Protein AF-A0A7S1HKE6-F1 (afdb_monomer_lite)

Radius of gyration: 26.37 Å; chains: 1; bounding box: 41×66×57 Å

Organism: Hemiselmis andersenii (NCBI:txid464988)

Structure (mmCIF, N/CA/C/O backbone):
data_AF-A0A7S1HKE6-F1
#
_entry.id   AF-A0A7S1HKE6-F1
#
loop_
_atom_site.group_PDB
_atom_site.id
_atom_site.type_symbol
_atom_site.label_atom_id
_atom_site.label_alt_id
_atom_site.label_comp_id
_atom_site.label_asym_id
_atom_site.label_entity_id
_atom_site.label_seq_id
_atom_site.pdbx_PDB_ins_code
_atom_site.Cartn_x
_atom_site.Cartn_y
_atom_site.Cartn_z
_atom_site.occupancy
_atom_site.B_iso_or_equiv
_atom_site.auth_seq_id
_atom_site.auth_comp_id
_atom_site.auth_asym_id
_atom_site.auth_atom_id
_atom_site.pdbx_PDB_model_num
ATOM 1 N N . ALA A 1 1 ? -15.388 48.237 30.369 1.00 58.84 1 ALA A N 1
ATOM 2 C CA . ALA A 1 1 ? -15.873 47.124 29.522 1.00 58.84 1 ALA A CA 1
ATOM 3 C C . ALA A 1 1 ? -15.424 47.224 28.055 1.00 58.84 1 ALA A C 1
ATOM 5 O O . ALA A 1 1 ? -15.191 46.192 27.445 1.00 58.84 1 ALA A O 1
ATOM 6 N N . GLN A 1 2 ? -15.275 48.425 27.473 1.00 61.25 2 GLN A N 1
ATOM 7 C CA . GLN A 1 2 ? -14.897 48.585 26.054 1.00 61.25 2 GLN A CA 1
ATOM 8 C C . GLN A 1 2 ? -13.410 48.284 25.769 1.00 61.25 2 GLN A C 1
ATOM 10 O O . GLN A 1 2 ? -13.091 47.635 24.777 1.00 61.25 2 GLN A O 1
ATOM 15 N N . HIS A 1 3 ? -12.498 48.664 26.670 1.00 65.62 3 HIS A N 1
ATOM 16 C CA . HIS A 1 3 ? -11.057 48.425 26.487 1.00 65.62 3 HIS A CA 1
ATOM 17 C C . HIS A 1 3 ? -10.653 46.950 26.612 1.00 65.62 3 HIS A C 1
ATOM 19 O O . HIS A 1 3 ? -9.752 46.506 25.912 1.00 65.62 3 HIS A O 1
ATOM 25 N N . THR A 1 4 ? -11.351 46.180 27.451 1.00 71.38 4 THR A N 1
ATOM 26 C CA . THR A 1 4 ? -11.097 44.745 27.663 1.00 71.38 4 THR A CA 1
ATOM 27 C C . THR A 1 4 ? -11.504 43.887 26.465 1.00 71.38 4 THR A C 1
ATOM 29 O O . THR A 1 4 ? -10.885 42.861 26.209 1.00 71.38 4 THR A O 1
ATOM 32 N N . GLY A 1 5 ? -12.527 44.306 25.711 1.00 76.00 5 GLY A N 1
ATOM 33 C CA . GLY A 1 5 ? -12.915 43.634 24.467 1.00 76.00 5 GLY A CA 1
ATOM 34 C C . GLY A 1 5 ? -11.921 43.893 23.333 1.00 76.00 5 GLY A C 1
ATOM 35 O O . GLY A 1 5 ? -11.573 42.976 22.594 1.00 76.00 5 GLY A O 1
ATOM 36 N N . LEU A 1 6 ? -11.408 45.125 23.240 1.00 81.94 6 LEU A N 1
ATOM 37 C CA . LEU A 1 6 ? -10.422 45.511 22.229 1.00 81.94 6 LEU A CA 1
ATOM 38 C C . LEU A 1 6 ? -9.076 44.799 22.440 1.00 81.94 6 LEU A C 1
ATOM 40 O O . LEU A 1 6 ? -8.482 44.313 21.481 1.00 81.94 6 LEU A O 1
ATOM 44 N N . THR A 1 7 ? -8.607 44.695 23.687 1.00 80.50 7 THR A N 1
ATOM 45 C CA . THR A 1 7 ? -7.350 43.997 24.000 1.00 80.50 7 THR A CA 1
ATOM 46 C C . THR A 1 7 ? -7.437 42.500 23.726 1.00 80.50 7 THR A C 1
ATOM 48 O O . THR A 1 7 ? -6.488 41.934 23.189 1.00 80.50 7 THR A O 1
ATOM 51 N N . LEU A 1 8 ? -8.576 41.865 24.020 1.00 83.69 8 LEU A N 1
ATOM 52 C CA . LEU A 1 8 ? -8.788 40.448 23.722 1.00 83.69 8 LEU A CA 1
ATOM 53 C C . LEU A 1 8 ? -8.841 40.189 22.206 1.00 83.69 8 LEU A C 1
ATOM 55 O O . LEU A 1 8 ? -8.229 39.238 21.726 1.00 83.69 8 LEU A O 1
ATOM 59 N N . ALA A 1 9 ? -9.503 41.065 21.443 1.00 83.38 9 ALA A N 1
ATOM 60 C CA . ALA A 1 9 ? -9.576 40.959 19.986 1.00 83.38 9 ALA A CA 1
ATOM 61 C C . ALA A 1 9 ? -8.194 41.087 19.318 1.00 83.38 9 ALA A C 1
ATOM 63 O O . ALA A 1 9 ? -7.863 40.304 18.429 1.00 83.38 9 ALA A O 1
ATOM 64 N N . LEU A 1 10 ? -7.356 42.021 19.780 1.00 84.50 10 LEU A N 1
ATOM 65 C CA . LEU A 1 10 ? -5.993 42.194 19.265 1.00 84.50 10 LEU A CA 1
ATOM 66 C C . LEU A 1 10 ? -5.086 40.994 19.584 1.00 84.50 10 LEU A C 1
ATOM 68 O O . LEU A 1 10 ? -4.274 40.604 18.747 1.00 84.50 10 LEU A O 1
ATOM 72 N N . LEU A 1 11 ? -5.257 40.372 20.754 1.00 84.31 11 LEU A N 1
ATOM 73 C CA . LEU A 1 11 ? -4.515 39.168 21.146 1.00 84.31 11 LEU A CA 1
ATOM 74 C C . LEU A 1 11 ? -4.868 37.963 20.263 1.00 84.31 11 LEU A C 1
ATOM 76 O O . LEU A 1 11 ? -3.975 37.246 19.816 1.00 84.31 11 LEU A O 1
ATOM 80 N N . VAL A 1 12 ? -6.154 37.775 19.955 1.00 83.69 12 VAL A N 1
ATOM 81 C CA . VAL A 1 12 ? -6.624 36.704 19.060 1.00 83.69 12 VAL A CA 1
ATOM 82 C C . VAL A 1 12 ? -6.112 36.903 17.628 1.00 83.69 12 VAL A C 1
ATOM 84 O O . VAL A 1 12 ? -5.670 35.941 17.005 1.00 83.69 12 V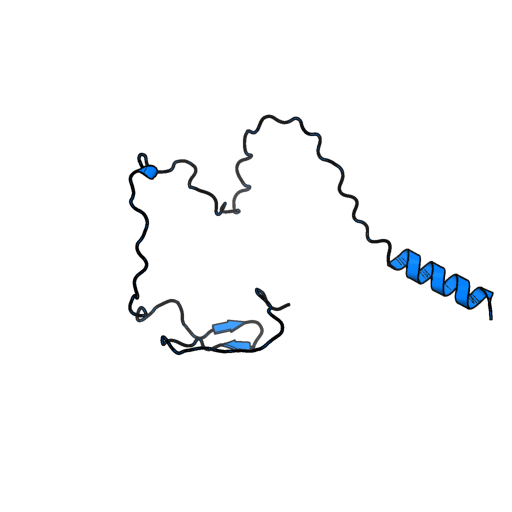AL A O 1
ATOM 87 N N . LEU A 1 13 ? -6.092 38.140 17.118 1.00 80.44 13 LEU A N 1
ATOM 88 C CA . LEU A 1 13 ? -5.511 38.443 15.803 1.00 80.44 13 LEU A CA 1
ATOM 89 C C . LEU A 1 13 ? -3.998 38.176 15.748 1.00 80.44 13 LEU A C 1
ATOM 91 O O . LEU A 1 13 ? -3.515 37.641 14.753 1.00 80.44 13 LEU A O 1
ATOM 95 N N . ALA A 1 14 ? -3.258 38.492 16.815 1.00 75.62 14 ALA A N 1
ATOM 96 C CA . ALA A 1 14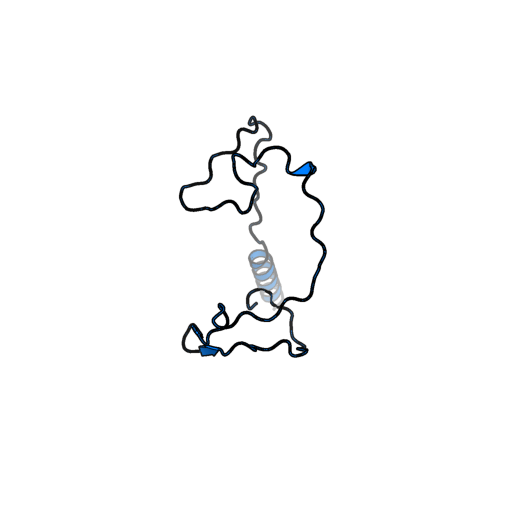 ? -1.822 38.223 16.888 1.00 75.62 14 ALA A CA 1
ATOM 97 C C . ALA A 1 14 ? -1.505 36.715 16.907 1.00 75.62 14 ALA A C 1
ATOM 99 O O . ALA A 1 14 ? -0.540 36.281 16.282 1.00 75.62 14 ALA A O 1
ATOM 100 N N . LEU A 1 15 ? -2.345 35.907 17.564 1.00 75.94 15 LEU A N 1
ATOM 101 C CA . LEU A 1 15 ? -2.213 34.444 17.605 1.00 75.94 15 LEU A CA 1
ATOM 102 C C . LEU A 1 15 ? -2.497 33.772 16.250 1.00 75.94 15 LEU A C 1
ATOM 104 O O . LEU A 1 15 ? -1.976 32.690 15.990 1.00 75.94 15 LEU A O 1
ATOM 108 N N . MET A 1 16 ? -3.286 34.406 15.377 1.00 71.75 16 MET A N 1
ATOM 109 C CA . MET A 1 16 ? -3.609 33.902 14.032 1.00 71.75 16 MET A CA 1
ATOM 110 C C . MET A 1 16 ? -2.622 34.356 12.941 1.00 71.75 16 MET A C 1
ATOM 112 O O . MET A 1 16 ? -2.793 34.006 11.773 1.00 71.75 16 MET A O 1
ATOM 116 N N . SER A 1 17 ? -1.565 35.097 13.290 1.00 71.38 17 SER A N 1
ATOM 117 C CA . SER A 1 17 ? -0.480 35.441 12.364 1.00 71.38 17 SER A CA 1
ATOM 118 C C . SER A 1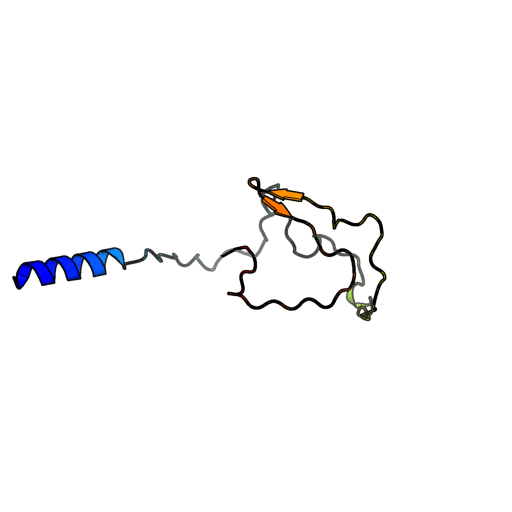 17 ? 0.474 34.252 12.200 1.00 71.38 17 SER A C 1
ATOM 120 O O . SER A 1 17 ? 1.560 34.212 12.777 1.00 71.38 17 SER A O 1
ATOM 122 N N . GLY A 1 18 ? 0.057 33.257 11.415 1.00 64.56 18 GLY A N 1
ATOM 123 C CA . GLY A 1 18 ? 0.896 32.124 11.033 1.00 64.56 18 GLY A CA 1
ATOM 124 C C . GLY A 1 18 ? 2.175 32.572 10.316 1.00 64.56 18 GLY A C 1
ATOM 125 O O . GLY A 1 18 ? 2.130 33.289 9.318 1.00 64.56 18 GLY A O 1
ATOM 126 N N . CYS A 1 19 ? 3.330 32.121 10.806 1.00 63.75 19 CYS A N 1
ATOM 127 C CA . CYS A 1 19 ? 4.627 32.316 10.161 1.00 63.75 19 CYS A CA 1
ATOM 128 C C . CYS A 1 19 ? 4.724 31.476 8.876 1.00 63.75 19 CYS A C 1
ATOM 130 O O . CYS A 1 19 ? 5.284 30.383 8.881 1.00 63.75 19 CYS A O 1
ATOM 132 N N . ALA A 1 20 ? 4.207 31.984 7.760 1.00 63.72 20 ALA A N 1
ATOM 133 C CA . ALA A 1 20 ? 4.474 31.444 6.428 1.00 63.72 20 ALA A CA 1
ATOM 134 C C . ALA A 1 20 ? 5.571 32.258 5.721 1.00 63.72 20 ALA A C 1
ATOM 136 O O . ALA A 1 20 ? 5.391 32.731 4.601 1.00 63.72 20 ALA A O 1
ATOM 137 N N . THR A 1 21 ? 6.731 32.435 6.361 1.00 63.41 21 THR A N 1
ATOM 138 C CA . THR A 1 21 ? 7.903 33.019 5.693 1.00 63.41 21 THR A CA 1
ATOM 139 C C . THR A 1 21 ? 8.581 31.939 4.853 1.00 63.41 21 THR A C 1
ATOM 141 O O . THR A 1 21 ? 9.460 31.225 5.329 1.00 63.41 21 THR A O 1
ATOM 144 N N . ARG A 1 22 ? 8.176 31.794 3.587 1.00 64.69 22 ARG A N 1
ATOM 145 C CA . ARG A 1 22 ? 9.001 31.114 2.578 1.00 64.69 22 ARG A CA 1
ATOM 146 C C . ARG A 1 22 ? 9.875 32.161 1.900 1.00 64.69 22 ARG A C 1
ATOM 148 O O . ARG A 1 22 ? 9.377 32.971 1.125 1.00 64.69 22 ARG A O 1
ATOM 155 N N . ALA A 1 23 ? 11.171 32.154 2.200 1.00 66.62 23 ALA A N 1
ATOM 156 C CA . ALA A 1 23 ? 12.136 32.909 1.409 1.00 66.62 23 ALA A CA 1
ATOM 157 C C . ALA A 1 23 ? 12.141 32.360 -0.036 1.00 66.62 23 ALA A C 1
ATOM 159 O O . ALA A 1 23 ? 12.166 31.135 -0.203 1.00 66.62 23 ALA A O 1
ATOM 160 N N . PRO A 1 24 ? 12.116 33.205 -1.083 1.00 59.66 24 PRO A N 1
ATOM 161 C CA . PRO A 1 24 ? 12.338 32.742 -2.447 1.00 59.66 24 PRO A CA 1
ATOM 162 C C . PRO A 1 24 ? 13.765 32.196 -2.550 1.00 59.66 24 PRO A C 1
ATOM 164 O O . PRO A 1 24 ? 14.719 32.906 -2.229 1.00 59.66 24 PRO A O 1
ATOM 167 N N . LEU A 1 25 ? 13.931 30.942 -2.983 1.00 62.25 25 LEU A N 1
ATOM 168 C CA . LEU A 1 25 ? 15.264 30.450 -3.327 1.00 62.25 25 LEU A CA 1
ATOM 169 C C . LEU A 1 25 ? 15.776 31.232 -4.549 1.00 62.25 25 LEU A C 1
ATOM 171 O O . LEU A 1 25 ? 15.014 31.419 -5.502 1.00 62.25 25 LEU A O 1
ATOM 175 N N . PRO A 1 26 ? 17.049 31.668 -4.563 1.00 58.78 26 PRO A N 1
ATOM 176 C CA . PRO A 1 26 ? 17.640 32.281 -5.741 1.00 58.78 26 PRO A CA 1
ATOM 177 C C . PRO A 1 26 ?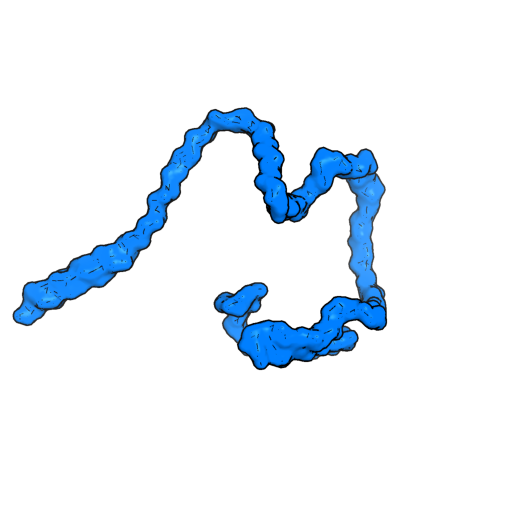 17.598 31.291 -6.908 1.00 58.78 26 PRO A C 1
ATOM 179 O O . PRO A 1 26 ? 18.137 30.185 -6.844 1.00 58.78 26 PRO A O 1
ATOM 182 N N . ALA A 1 27 ? 16.931 31.698 -7.985 1.00 63.03 27 ALA A N 1
ATOM 183 C CA . ALA A 1 27 ? 16.767 30.925 -9.206 1.00 63.03 27 ALA A CA 1
ATOM 184 C C . ALA A 1 27 ? 18.047 30.952 -10.050 1.00 63.03 27 ALA A C 1
ATOM 186 O O . ALA A 1 27 ? 18.042 31.455 -11.167 1.00 63.03 27 ALA A O 1
ATOM 187 N N . THR A 1 28 ? 19.174 30.463 -9.534 1.00 58.03 28 THR A N 1
ATOM 188 C CA . THR A 1 28 ? 20.372 30.229 -10.354 1.00 58.03 28 THR A CA 1
ATOM 189 C C . THR A 1 28 ? 21.268 29.184 -9.696 1.00 58.03 28 THR A C 1
ATOM 191 O O . THR A 1 28 ? 22.246 29.500 -9.029 1.00 58.03 28 THR A O 1
ATOM 194 N N . ALA A 1 29 ? 20.945 27.913 -9.908 1.00 57.31 29 ALA A N 1
ATOM 195 C CA . ALA A 1 29 ? 21.932 26.845 -9.851 1.00 57.31 29 ALA A CA 1
ATOM 196 C C . ALA A 1 29 ? 21.716 25.943 -11.076 1.00 57.31 29 ALA A C 1
ATOM 198 O O . ALA A 1 29 ? 20.560 25.657 -11.413 1.00 57.31 29 ALA A O 1
ATOM 199 N N . PRO A 1 30 ? 22.781 25.517 -11.778 1.00 56.62 30 PRO A N 1
ATOM 200 C CA . PRO A 1 30 ? 22.655 24.504 -12.816 1.00 56.62 30 PRO A CA 1
ATOM 201 C C . PRO A 1 30 ? 22.010 23.253 -12.208 1.00 56.62 30 PRO A C 1
ATOM 203 O O . PRO A 1 30 ? 22.361 22.843 -11.102 1.00 56.62 30 PRO A O 1
ATOM 206 N N . ARG A 1 31 ? 21.036 22.667 -12.917 1.00 53.50 31 ARG A N 1
ATOM 207 C CA . ARG A 1 31 ? 20.383 21.405 -12.537 1.00 53.50 31 ARG A CA 1
ATOM 208 C C . ARG A 1 31 ? 21.381 20.251 -12.649 1.00 53.50 31 ARG A C 1
ATOM 210 O O . ARG A 1 31 ? 21.305 19.447 -13.569 1.00 53.50 31 ARG A O 1
ATOM 217 N N . THR A 1 32 ? 22.284 20.143 -11.691 1.00 57.53 32 THR A N 1
ATOM 218 C CA . THR A 1 32 ? 22.851 18.854 -11.313 1.00 57.53 32 THR A CA 1
ATOM 219 C C . THR A 1 32 ? 22.035 18.418 -10.112 1.00 57.53 32 THR A C 1
ATOM 221 O O . THR A 1 32 ? 22.123 19.035 -9.051 1.00 57.53 32 THR A O 1
ATOM 224 N N . ALA A 1 33 ? 21.147 17.441 -10.303 1.00 63.19 33 ALA A N 1
ATOM 225 C CA . ALA A 1 33 ? 20.363 16.901 -9.201 1.00 63.19 33 ALA A CA 1
ATOM 226 C C . ALA A 1 33 ? 21.339 16.447 -8.097 1.00 63.19 33 ALA A C 1
ATOM 228 O O . ALA A 1 33 ? 22.243 15.663 -8.397 1.00 63.19 33 ALA A O 1
ATOM 229 N N . PRO A 1 34 ? 21.217 16.949 -6.855 1.00 60.41 34 PRO A N 1
ATOM 230 C CA . PRO A 1 34 ? 21.990 16.412 -5.749 1.00 60.41 34 PRO A CA 1
ATOM 231 C C . PRO A 1 34 ? 21.649 14.929 -5.616 1.00 60.41 34 PRO A C 1
ATOM 233 O O . PRO A 1 34 ? 20.468 14.573 -5.627 1.00 60.41 34 PRO A O 1
ATOM 236 N N . SER A 1 35 ? 22.657 14.065 -5.487 1.00 62.12 35 SER A N 1
ATOM 237 C CA . SER A 1 35 ? 22.411 12.687 -5.061 1.00 62.12 35 SER A CA 1
ATOM 238 C C . SER A 1 35 ? 21.621 12.732 -3.746 1.00 62.12 35 SER A C 1
ATOM 240 O O . SER A 1 35 ? 22.032 13.472 -2.842 1.00 62.12 35 SER A O 1
ATOM 242 N N . PRO A 1 36 ? 20.492 1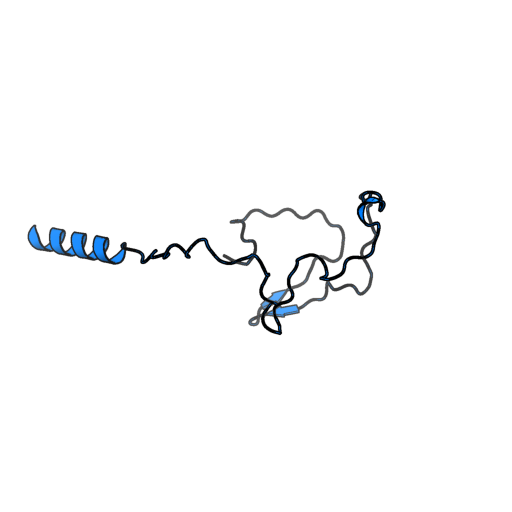2.008 -3.624 1.00 60.75 36 PRO A N 1
ATOM 243 C CA . PRO A 1 36 ? 19.728 12.000 -2.389 1.00 60.75 36 PRO A CA 1
ATOM 244 C C . PRO A 1 36 ? 20.630 11.595 -1.213 1.00 60.75 36 PRO A C 1
ATOM 246 O O . PRO A 1 36 ? 21.522 10.757 -1.393 1.00 60.75 36 PRO A O 1
ATOM 249 N N . PRO A 1 37 ? 20.426 12.166 -0.012 1.00 60.06 37 PRO A N 1
ATOM 250 C CA . PRO A 1 37 ? 21.127 11.710 1.181 1.00 60.06 37 PRO A CA 1
ATOM 251 C C . PRO A 1 37 ? 20.911 10.202 1.360 1.00 60.06 37 PRO A C 1
ATOM 253 O O . PRO A 1 37 ? 19.814 9.691 1.116 1.00 60.06 37 PRO A O 1
ATOM 256 N N . ALA A 1 38 ? 21.969 9.488 1.757 1.00 60.59 38 ALA A N 1
ATOM 257 C CA . ALA A 1 38 ? 21.935 8.040 1.937 1.00 60.59 38 ALA A CA 1
ATOM 258 C C . ALA A 1 38 ? 20.749 7.644 2.834 1.00 60.59 38 ALA A C 1
ATOM 260 O O . ALA A 1 38 ? 20.668 8.069 3.984 1.00 60.59 38 ALA A O 1
ATOM 261 N N . GLY A 1 39 ? 19.820 6.859 2.283 1.00 59.16 39 GLY A N 1
ATOM 262 C CA . GLY A 1 39 ? 18.609 6.408 2.976 1.00 59.16 39 GLY A CA 1
ATOM 263 C C . GLY A 1 39 ? 17.296 6.986 2.444 1.00 59.16 39 GLY A C 1
ATOM 264 O O . GLY A 1 39 ? 16.247 6.439 2.770 1.00 59.16 39 GLY A O 1
ATOM 265 N N . ILE A 1 40 ? 17.318 8.017 1.591 1.00 61.00 40 ILE A N 1
ATOM 266 C CA . ILE A 1 40 ? 16.120 8.435 0.848 1.00 61.00 40 ILE A CA 1
ATOM 267 C C . ILE A 1 40 ? 16.132 7.750 -0.514 1.00 61.00 40 ILE A C 1
ATOM 269 O O . ILE A 1 40 ? 16.839 8.162 -1.434 1.00 61.00 40 ILE A O 1
ATOM 273 N N . VAL A 1 41 ? 15.360 6.668 -0.623 1.00 68.00 41 VAL A N 1
ATOM 274 C CA . VAL A 1 41 ? 15.062 6.047 -1.913 1.00 68.00 41 VAL A CA 1
ATOM 275 C C . VAL A 1 41 ? 14.163 7.024 -2.661 1.00 68.00 41 VAL A C 1
ATOM 277 O O . VAL A 1 41 ? 13.068 7.344 -2.213 1.00 68.00 41 VAL A O 1
ATOM 280 N N . SER A 1 42 ? 14.669 7.574 -3.760 1.00 67.00 42 SER A N 1
ATOM 281 C CA . SER A 1 42 ? 13.834 8.338 -4.678 1.00 67.00 42 SER A CA 1
ATOM 282 C C . SER A 1 42 ? 12.856 7.366 -5.333 1.00 67.00 42 SER A C 1
ATOM 284 O O . SER A 1 42 ? 13.308 6.428 -5.985 1.00 67.00 42 SER A O 1
ATOM 286 N N . ASP A 1 43 ? 11.550 7.617 -5.220 1.00 74.31 43 ASP A N 1
ATOM 287 C CA . ASP A 1 43 ? 10.506 6.890 -5.973 1.00 74.31 43 ASP A CA 1
ATOM 288 C C . ASP A 1 43 ? 10.544 7.205 -7.486 1.00 74.31 43 ASP A C 1
ATOM 290 O O . ASP A 1 43 ? 9.688 6.779 -8.261 1.00 74.31 43 ASP A O 1
ATOM 294 N N . GLY A 1 44 ? 11.529 8.000 -7.920 1.00 73.50 44 GLY A N 1
ATOM 295 C CA . GLY A 1 44 ? 11.791 8.297 -9.317 1.00 73.50 44 GLY A CA 1
ATOM 296 C C . GLY A 1 44 ? 12.421 7.127 -10.083 1.00 73.50 44 GLY A C 1
ATOM 297 O O . GLY A 1 44 ? 12.851 6.132 -9.498 1.00 73.50 44 GLY A O 1
ATOM 298 N N . PRO A 1 45 ? 12.512 7.252 -11.418 1.00 74.19 45 PRO A N 1
ATOM 299 C CA . PRO A 1 45 ? 13.139 6.240 -12.253 1.00 74.19 45 PRO A CA 1
ATOM 300 C C . PRO A 1 45 ? 14.572 5.950 -11.798 1.00 74.19 45 PRO A C 1
ATOM 302 O O . PRO A 1 45 ? 15.286 6.829 -11.304 1.00 74.19 45 PRO A O 1
ATOM 305 N N . LEU A 1 46 ? 14.990 4.699 -12.005 1.00 75.31 46 LEU A N 1
ATOM 306 C CA . LEU A 1 46 ? 16.355 4.255 -11.740 1.00 75.31 46 LEU A CA 1
ATOM 307 C C . LEU A 1 46 ? 17.362 5.200 -12.424 1.00 75.31 46 LEU A C 1
ATOM 309 O O . LEU A 1 46 ? 17.120 5.606 -13.561 1.00 75.31 46 LEU A O 1
ATOM 313 N N . PRO A 1 47 ? 18.516 5.501 -11.793 1.00 79.69 47 PRO A N 1
ATOM 314 C CA . PRO A 1 47 ? 19.535 6.381 -12.376 1.00 79.69 47 PRO A CA 1
ATOM 315 C C . PRO A 1 47 ? 20.036 5.939 -13.758 1.00 79.69 47 PRO A C 1
ATOM 317 O O . PRO A 1 47 ? 20.523 6.759 -14.530 1.00 79.69 47 PRO A O 1
ATOM 320 N N . ASN A 1 48 ? 19.927 4.645 -14.060 1.00 84.25 48 ASN A N 1
ATOM 321 C CA . ASN A 1 48 ? 20.263 4.062 -15.350 1.00 84.25 48 ASN A CA 1
ATOM 322 C C . ASN A 1 48 ? 19.124 3.126 -15.794 1.00 84.25 48 ASN A C 1
ATOM 324 O O . ASN A 1 48 ? 19.159 1.934 -15.468 1.00 84.25 48 ASN A O 1
ATOM 328 N N . PRO A 1 49 ? 18.071 3.650 -16.447 1.00 82.56 49 PRO A N 1
ATOM 329 C CA . PRO A 1 49 ? 16.986 2.817 -16.944 1.00 82.56 49 PRO A CA 1
ATOM 330 C C . PRO A 1 49 ? 17.473 1.928 -18.107 1.00 82.56 49 PRO A C 1
ATOM 332 O O . PRO A 1 49 ? 18.353 2.346 -18.863 1.00 82.56 49 PRO A O 1
ATOM 335 N N . PRO A 1 50 ? 16.908 0.719 -18.293 1.00 86.06 50 PRO A N 1
ATOM 336 C CA . PRO A 1 50 ? 17.201 -0.111 -19.459 1.00 86.06 50 PRO A CA 1
ATOM 337 C C . PRO A 1 50 ? 16.962 0.643 -20.781 1.00 86.06 50 PRO A C 1
ATOM 339 O O . PRO A 1 50 ? 16.060 1.485 -20.847 1.00 86.06 50 PRO A O 1
ATOM 342 N N . PRO A 1 51 ? 17.729 0.353 -21.850 1.00 89.50 51 PRO A N 1
ATOM 343 C CA . PRO A 1 51 ? 17.435 0.915 -23.162 1.00 89.50 51 PRO A CA 1
ATOM 344 C C . PRO A 1 51 ? 16.061 0.436 -23.653 1.00 89.50 51 PRO A C 1
ATOM 346 O O . PRO A 1 51 ? 15.561 -0.602 -23.225 1.00 89.50 51 PRO A O 1
ATOM 349 N N . ASP A 1 52 ? 15.467 1.184 -24.583 1.00 91.31 52 ASP A N 1
ATOM 350 C CA . ASP A 1 52 ? 14.250 0.791 -25.304 1.00 91.31 52 ASP A CA 1
ATOM 351 C C . ASP A 1 52 ? 12.955 0.638 -24.474 1.00 91.31 52 ASP A C 1
ATOM 353 O O . ASP A 1 52 ? 11.995 0.045 -24.963 1.00 91.31 52 ASP A O 1
ATOM 357 N N . LEU A 1 53 ? 12.848 1.238 -23.279 1.00 87.25 53 LEU A N 1
ATOM 358 C CA . LEU A 1 53 ? 11.592 1.234 -22.498 1.00 87.25 53 LEU A CA 1
ATOM 359 C C . LEU A 1 53 ? 10.376 1.755 -23.283 1.00 87.25 53 LEU A C 1
ATOM 361 O O . LEU A 1 53 ? 9.274 1.259 -23.093 1.00 87.25 53 LEU A O 1
ATOM 365 N N . ALA A 1 54 ? 10.571 2.697 -24.211 1.00 89.75 54 ALA A N 1
ATOM 366 C CA . ALA A 1 54 ? 9.504 3.217 -25.075 1.00 89.75 54 ALA A CA 1
ATOM 367 C C . ALA A 1 54 ? 8.947 2.185 -26.077 1.00 89.75 54 ALA A C 1
ATOM 369 O O . ALA A 1 54 ? 7.924 2.433 -26.706 1.00 89.75 54 ALA A O 1
ATOM 370 N N . LYS A 1 55 ? 9.637 1.052 -26.263 1.00 94.44 55 LYS A N 1
ATOM 371 C CA . LYS A 1 55 ? 9.171 -0.072 -27.086 1.00 94.44 55 LYS A CA 1
ATOM 372 C C . LYS A 1 55 ? 8.389 -1.101 -26.268 1.00 94.44 55 LYS A C 1
ATOM 374 O O . LYS A 1 55 ? 7.810 -2.005 -26.865 1.00 94.44 55 LYS A O 1
ATOM 379 N N . VAL A 1 56 ? 8.405 -1.006 -24.934 1.00 90.19 56 VAL A N 1
ATOM 380 C CA . VAL A 1 56 ? 7.597 -1.865 -24.065 1.00 90.19 56 VAL A CA 1
ATOM 381 C C . VAL A 1 56 ? 6.134 -1.464 -24.269 1.00 90.19 56 VAL A C 1
ATOM 383 O O . VAL A 1 56 ? 5.815 -0.293 -24.069 1.00 90.19 56 VAL A O 1
ATOM 386 N N . PRO A 1 57 ? 5.254 -2.384 -24.700 1.00 94.38 57 PRO A N 1
ATOM 387 C CA . PRO A 1 57 ? 3.834 -2.086 -24.836 1.00 94.38 57 PRO A CA 1
ATOM 388 C C . PRO A 1 57 ? 3.215 -1.696 -23.495 1.00 94.38 57 PRO A C 1
ATOM 390 O O . PRO A 1 57 ? 3.671 -2.147 -22.440 1.00 94.38 57 PRO A O 1
ATOM 393 N N . ASP A 1 58 ? 2.143 -0.911 -23.548 1.00 93.25 58 ASP A N 1
ATOM 394 C CA . ASP A 1 58 ? 1.368 -0.588 -22.355 1.00 93.25 58 ASP A CA 1
ATOM 395 C C . ASP A 1 58 ? 0.832 -1.864 -21.692 1.00 93.25 58 ASP A C 1
ATOM 397 O O . ASP A 1 58 ? 0.460 -2.838 -22.352 1.00 93.25 58 ASP A O 1
ATOM 401 N N . ALA A 1 59 ? 0.799 -1.860 -20.360 1.00 91.62 59 ALA A N 1
ATOM 402 C CA . ALA A 1 59 ? 0.247 -2.973 -19.608 1.00 91.62 59 ALA A CA 1
ATOM 403 C C . ALA A 1 59 ? -1.275 -3.041 -19.799 1.00 91.62 59 ALA A C 1
ATOM 405 O O . ALA A 1 59 ? -1.985 -2.064 -19.559 1.00 91.62 59 ALA A O 1
ATOM 406 N N . GLU A 1 60 ? -1.781 -4.216 -20.164 1.00 95.81 60 GLU A N 1
ATOM 407 C CA . GLU A 1 60 ? -3.218 -4.484 -20.210 1.00 95.81 60 GLU A CA 1
ATOM 408 C C . GLU A 1 60 ? -3.724 -4.897 -18.814 1.00 95.81 60 GLU A C 1
ATOM 410 O O . GLU A 1 60 ? -3.225 -5.882 -18.251 1.00 95.81 60 GLU A O 1
ATOM 415 N N . PRO A 1 61 ? -4.705 -4.181 -18.225 1.00 93.75 61 PRO A N 1
ATOM 416 C CA . PRO A 1 61 ? -5.291 -4.566 -16.948 1.00 93.75 61 PRO A CA 1
ATOM 417 C C . PRO A 1 61 ? -5.958 -5.938 -17.035 1.00 93.75 61 PRO A C 1
ATOM 419 O O . PRO A 1 61 ? -6.768 -6.200 -17.924 1.00 93.75 61 PRO A O 1
ATOM 422 N N . ARG A 1 62 ? -5.661 -6.802 -16.068 1.00 94.44 62 ARG A N 1
ATOM 423 C CA . ARG A 1 62 ? -6.265 -8.129 -15.942 1.00 94.44 62 ARG A CA 1
ATOM 424 C C . ARG A 1 62 ? -6.604 -8.415 -14.491 1.00 94.44 62 ARG A C 1
ATOM 426 O O . ARG A 1 62 ? -5.903 -7.973 -13.585 1.00 94.44 62 ARG A O 1
ATOM 433 N N . VAL A 1 63 ? -7.674 -9.173 -14.287 1.00 92.94 63 VAL A N 1
ATOM 434 C CA . VAL A 1 63 ? -8.020 -9.688 -12.963 1.00 92.94 63 VAL A CA 1
ATOM 435 C C . VAL A 1 63 ? -7.060 -10.828 -12.641 1.00 92.94 63 VAL A C 1
ATOM 437 O O . VAL A 1 63 ? -6.983 -11.808 -13.383 1.00 92.94 63 VAL A O 1
ATOM 440 N N . GLU A 1 64 ? -6.314 -10.691 -11.550 1.00 90.75 64 GLU A N 1
ATOM 441 C CA . GLU A 1 64 ? -5.396 -11.716 -11.054 1.00 90.75 64 GLU A CA 1
ATOM 442 C C . GLU A 1 64 ? -5.958 -12.358 -9.781 1.00 90.75 64 GLU A C 1
ATOM 444 O O . GLU A 1 64 ? -6.655 -11.717 -8.996 1.00 90.75 64 GLU A O 1
ATOM 449 N N . ALA A 1 65 ? -5.656 -13.641 -9.566 1.00 91.19 65 ALA A N 1
ATOM 450 C CA . ALA A 1 65 ? -6.063 -14.329 -8.346 1.00 91.19 65 ALA A CA 1
ATOM 451 C C . ALA A 1 65 ? -5.301 -13.782 -7.129 1.00 91.19 65 ALA A C 1
ATOM 453 O O . ALA A 1 65 ? -4.094 -13.531 -7.197 1.00 91.19 65 ALA A O 1
ATOM 454 N N . ILE A 1 66 ? -5.984 -13.674 -5.986 1.00 90.19 66 ILE A N 1
ATOM 455 C CA . ILE A 1 66 ? -5.342 -13.270 -4.732 1.00 90.19 66 ILE A CA 1
ATOM 456 C C . ILE A 1 66 ? -4.283 -14.306 -4.348 1.00 90.19 66 ILE A C 1
ATOM 458 O O . ILE A 1 66 ? -4.550 -15.502 -4.210 1.00 90.19 66 ILE A O 1
ATOM 462 N N . ARG A 1 67 ? -3.050 -13.830 -4.161 1.00 89.88 67 ARG A N 1
ATOM 463 C CA . ARG A 1 67 ? -1.907 -14.676 -3.822 1.00 89.88 67 ARG A CA 1
ATOM 464 C C . ARG A 1 67 ? -2.059 -15.285 -2.425 1.00 89.88 67 ARG A C 1
ATOM 466 O O . ARG A 1 67 ? -2.059 -14.571 -1.422 1.00 89.88 67 ARG A O 1
ATOM 473 N N . SER A 1 68 ? -2.031 -16.617 -2.351 1.00 87.31 68 SER A N 1
ATOM 474 C CA . SER A 1 68 ? -1.898 -17.330 -1.075 1.00 87.31 68 SER A CA 1
ATOM 475 C C . SER A 1 68 ? -0.557 -17.014 -0.400 1.00 87.31 68 SER A C 1
ATOM 477 O O . SER A 1 68 ? 0.496 -17.004 -1.043 1.00 87.31 68 SER A O 1
ATOM 479 N N . GLY A 1 69 ? -0.595 -16.724 0.903 1.00 87.69 69 GLY A N 1
ATOM 480 C CA . GLY A 1 69 ? 0.591 -16.353 1.682 1.00 87.69 69 GLY A CA 1
ATOM 481 C C . GLY A 1 69 ? 1.136 -14.947 1.394 1.00 87.69 69 GLY A C 1
ATOM 482 O O . GLY A 1 69 ? 2.297 -14.677 1.703 1.00 87.69 69 GLY A O 1
ATOM 483 N N . GLY A 1 70 ? 0.330 -14.066 0.790 1.00 87.19 70 GLY A N 1
ATOM 484 C CA . GLY A 1 70 ? 0.674 -12.665 0.548 1.00 87.19 70 GLY A CA 1
ATOM 485 C C . GLY A 1 70 ? 0.831 -11.813 1.824 1.00 87.19 70 GLY A C 1
ATOM 486 O O . GLY A 1 70 ? 0.789 -12.326 2.946 1.00 87.19 70 GLY A O 1
ATOM 487 N N . PRO A 1 71 ? 1.009 -10.489 1.670 1.00 87.94 71 PRO A N 1
ATOM 488 C CA . PRO A 1 71 ? 1.256 -9.570 2.784 1.00 87.94 71 PRO A CA 1
ATOM 489 C C . PRO A 1 71 ? 0.024 -9.293 3.668 1.00 87.94 71 PRO A C 1
ATOM 491 O O . PRO A 1 71 ? 0.147 -8.584 4.662 1.00 87.94 71 PRO A O 1
ATOM 494 N N . ASN A 1 72 ? -1.140 -9.874 3.362 1.00 91.00 72 ASN A N 1
ATOM 495 C CA . ASN A 1 72 ? -2.404 -9.655 4.074 1.00 91.00 72 ASN A CA 1
ATOM 496 C C . ASN A 1 72 ? -2.475 -10.464 5.382 1.00 91.00 72 ASN A C 1
ATOM 498 O O . ASN A 1 72 ? -3.350 -11.309 5.565 1.00 91.00 72 ASN A O 1
ATOM 502 N N . LYS A 1 73 ? -1.514 -10.251 6.285 1.00 92.50 73 LYS A N 1
ATOM 503 C CA . LYS A 1 73 ? -1.463 -10.906 7.599 1.00 92.50 73 LYS A CA 1
ATOM 504 C C . LYS A 1 73 ? -2.063 -9.990 8.672 1.00 92.50 73 LYS A C 1
ATOM 506 O O . LYS A 1 73 ? -1.874 -8.778 8.583 1.00 92.50 73 LYS A O 1
ATOM 511 N N . PRO A 1 74 ? -2.735 -10.540 9.700 1.00 95.25 74 PRO A N 1
ATOM 512 C CA . PRO A 1 74 ? -3.122 -9.762 10.871 1.00 95.25 74 PRO A CA 1
ATOM 513 C C . PRO A 1 74 ? -1.907 -9.086 11.512 1.00 95.25 74 PRO A C 1
ATOM 515 O O . PRO A 1 74 ? -0.828 -9.683 11.578 1.00 95.25 74 PRO A O 1
ATOM 518 N N . TYR A 1 75 ? -2.087 -7.861 11.994 1.00 94.31 75 TYR A N 1
ATOM 519 C CA . TYR A 1 75 ? -1.019 -7.068 12.601 1.00 94.31 75 TYR A CA 1
ATOM 520 C C . TYR A 1 75 ? -1.530 -6.252 13.791 1.00 94.31 75 TYR A C 1
ATOM 522 O O . TYR A 1 75 ? -2.736 -6.100 13.989 1.00 94.31 75 TYR A O 1
ATOM 530 N N . GLU A 1 76 ? -0.602 -5.747 14.602 1.00 96.75 76 GLU A N 1
ATOM 531 C CA . GLU A 1 76 ? -0.898 -4.923 15.774 1.00 96.75 76 GLU A CA 1
ATOM 532 C C . GLU A 1 76 ? -0.035 -3.659 15.744 1.00 96.75 76 GLU A C 1
ATOM 534 O O . GLU A 1 76 ? 1.172 -3.732 15.507 1.00 96.75 76 GLU A O 1
ATOM 539 N N . VAL A 1 77 ? -0.655 -2.499 15.955 1.00 93.56 77 VAL A N 1
ATOM 540 C CA . VAL A 1 77 ? 0.015 -1.193 15.998 1.00 93.56 77 VAL A CA 1
ATOM 541 C C . VAL A 1 77 ? -0.597 -0.393 17.139 1.00 93.56 77 VAL A C 1
ATOM 543 O O . VAL A 1 77 ? -1.812 -0.254 17.214 1.00 93.56 77 VAL A O 1
ATOM 546 N N . LEU A 1 78 ? 0.247 0.136 18.031 1.00 93.75 78 LEU A N 1
ATOM 547 C CA . LEU A 1 78 ? -0.174 0.931 19.197 1.00 93.75 78 LEU A CA 1
ATOM 548 C C . LEU A 1 78 ? -1.169 0.208 20.134 1.00 93.75 78 LEU A C 1
ATOM 550 O O . LEU A 1 78 ? -1.971 0.858 20.795 1.00 93.75 78 LEU A O 1
ATOM 554 N N . GLY A 1 79 ? -1.108 -1.127 20.205 1.00 95.94 79 GLY A N 1
ATOM 555 C CA . GLY A 1 79 ? -2.021 -1.952 21.008 1.00 95.94 79 GLY A CA 1
ATOM 556 C C . GLY A 1 79 ? -3.350 -2.282 20.321 1.00 95.94 79 GLY A C 1
ATOM 557 O O . GLY A 1 79 ? -4.142 -3.040 20.873 1.00 95.94 79 GLY A O 1
ATOM 558 N N . GLU A 1 80 ? -3.578 -1.769 19.109 1.00 94.25 80 GLU A N 1
ATOM 559 C CA . GLU A 1 80 ? -4.770 -2.057 18.314 1.00 94.25 80 GLU A CA 1
ATOM 560 C C . GLU A 1 80 ? -4.491 -3.154 17.289 1.00 94.25 80 GLU A C 1
ATOM 562 O O . GLU A 1 80 ? -3.498 -3.107 16.551 1.00 94.25 80 GLU A O 1
ATOM 567 N N . ARG A 1 81 ? -5.383 -4.146 17.236 1.00 96.38 81 ARG A N 1
ATOM 568 C CA . ARG A 1 81 ? -5.265 -5.321 16.368 1.00 96.38 81 ARG A CA 1
ATOM 569 C C . ARG A 1 81 ? -6.117 -5.165 15.117 1.00 96.38 81 ARG A C 1
ATOM 571 O O . ARG A 1 81 ? -7.319 -4.940 15.204 1.00 96.38 81 ARG A O 1
ATOM 578 N N . TYR A 1 82 ? -5.503 -5.398 13.963 1.00 93.81 82 TYR A N 1
ATOM 579 C CA . TYR A 1 82 ? -6.131 -5.275 12.653 1.00 93.81 82 TYR A CA 1
ATOM 580 C C . TYR A 1 82 ? -6.103 -6.607 11.906 1.00 93.81 82 TYR A C 1
ATOM 582 O O . TYR A 1 82 ? -5.100 -7.328 11.918 1.00 93.81 82 TYR A O 1
ATOM 590 N N . GLN A 1 83 ? -7.206 -6.918 11.221 1.00 94.75 83 GLN A N 1
ATOM 591 C CA . GLN A 1 83 ? -7.345 -8.099 10.375 1.00 94.75 83 GLN A CA 1
ATOM 592 C C . GLN A 1 83 ? -7.793 -7.679 8.968 1.00 94.75 83 GLN A C 1
ATOM 594 O O . GLN A 1 83 ? -8.927 -7.230 8.807 1.00 94.75 83 GLN A O 1
ATOM 599 N N . PRO A 1 84 ? -6.918 -7.800 7.952 1.00 91.75 84 PRO A N 1
ATOM 600 C CA . PRO A 1 84 ? -7.281 -7.495 6.572 1.00 91.75 84 PRO A CA 1
ATOM 601 C C . PRO A 1 84 ? -8.354 -8.442 6.021 1.00 91.75 84 PRO A C 1
ATOM 603 O O . PRO A 1 84 ? -8.382 -9.624 6.367 1.00 91.75 84 PRO A O 1
ATOM 606 N N . ILE A 1 85 ? -9.174 -7.931 5.103 1.00 90.69 85 ILE A N 1
ATOM 607 C CA . ILE A 1 85 ? -10.022 -8.739 4.220 1.00 90.69 85 ILE A CA 1
ATOM 608 C C . ILE A 1 85 ? -9.095 -9.455 3.227 1.00 90.69 85 ILE A C 1
ATOM 610 O O . ILE A 1 85 ? -8.237 -8.828 2.602 1.00 90.69 85 ILE A O 1
ATOM 614 N N . THR A 1 86 ? -9.198 -10.780 3.140 1.00 91.38 86 THR A N 1
ATOM 615 C CA . THR A 1 86 ? -8.270 -11.619 2.359 1.00 91.38 86 THR A CA 1
ATOM 616 C C . THR A 1 86 ? -8.865 -12.151 1.057 1.00 91.38 86 THR A C 1
ATOM 618 O O . THR A 1 86 ? -8.183 -12.881 0.340 1.00 91.38 86 THR A O 1
ATOM 621 N N . ASP A 1 87 ? -10.119 -11.826 0.768 1.00 90.31 87 ASP A N 1
ATOM 622 C CA . ASP A 1 87 ? -10.844 -12.160 -0.452 1.00 90.31 87 ASP A CA 1
ATOM 623 C C . ASP A 1 87 ? -11.174 -10.898 -1.268 1.00 90.31 87 ASP A C 1
ATOM 625 O O . ASP A 1 87 ? -10.981 -9.769 -0.817 1.00 90.31 87 ASP A O 1
ATOM 629 N N . ASP A 1 88 ? -11.634 -11.096 -2.506 1.00 90.25 88 ASP A N 1
ATOM 630 C CA . ASP A 1 88 ? -12.080 -10.013 -3.390 1.00 90.25 88 ASP A CA 1
ATOM 631 C C . ASP A 1 88 ? -13.548 -9.683 -3.091 1.00 90.25 88 ASP A C 1
ATOM 633 O O . ASP A 1 88 ? -14.458 -9.920 -3.890 1.00 90.25 88 ASP A O 1
ATOM 637 N N . ALA A 1 89 ? -13.794 -9.254 -1.854 1.00 89.38 89 ALA A N 1
ATOM 638 C CA . ALA A 1 89 ? -15.120 -8.892 -1.391 1.00 89.38 89 ALA A CA 1
ATOM 639 C C . ALA A 1 89 ? -15.421 -7.422 -1.730 1.00 89.38 89 ALA A C 1
ATOM 641 O O . ALA A 1 89 ? -14.573 -6.549 -1.518 1.00 89.38 89 ALA A O 1
ATOM 642 N N . PRO A 1 90 ? -16.643 -7.097 -2.193 1.00 90.75 90 PRO A N 1
ATOM 643 C CA . PRO A 1 90 ? -17.040 -5.709 -2.369 1.00 90.75 90 PRO A CA 1
ATOM 644 C C . PRO A 1 90 ? -17.008 -4.991 -1.014 1.00 90.75 90 PRO A C 1
ATOM 646 O O . PRO A 1 90 ? -17.720 -5.367 -0.083 1.00 90.75 90 PRO A O 1
ATOM 649 N N . TYR A 1 91 ? -16.198 -3.938 -0.912 1.00 86.94 91 TYR A N 1
ATOM 650 C CA . TYR A 1 91 ? -16.086 -3.109 0.285 1.00 86.94 91 TYR A CA 1
ATOM 651 C C . TYR A 1 91 ? -16.678 -1.725 0.029 1.00 86.94 91 TYR A C 1
ATOM 653 O O . TYR A 1 91 ? -16.388 -1.085 -0.981 1.00 86.94 91 TYR A O 1
ATOM 661 N N . MET A 1 92 ? -17.513 -1.258 0.953 1.00 88.50 92 MET A N 1
ATOM 662 C CA . MET A 1 92 ? -18.106 0.074 0.927 1.00 88.50 92 MET A CA 1
ATOM 663 C C . MET A 1 92 ? -18.063 0.642 2.336 1.00 88.50 92 MET A C 1
ATOM 665 O O . MET A 1 92 ? -18.560 0.016 3.269 1.00 88.50 92 MET A O 1
ATOM 669 N N . ASP A 1 93 ? -17.518 1.843 2.474 1.00 83.12 93 ASP A N 1
ATOM 670 C CA . ASP A 1 93 ? -17.471 2.562 3.741 1.00 83.12 93 ASP A CA 1
ATOM 671 C C . ASP A 1 93 ? -17.758 4.049 3.510 1.00 83.12 93 ASP A C 1
ATOM 673 O O . ASP A 1 93 ? -17.535 4.587 2.421 1.00 83.12 93 ASP A O 1
ATOM 677 N N . ARG A 1 94 ? -18.302 4.716 4.525 1.00 86.12 94 ARG A N 1
ATOM 678 C CA . ARG A 1 94 ? -18.583 6.152 4.519 1.00 86.12 94 ARG A CA 1
ATOM 679 C C . ARG A 1 94 ? -17.954 6.769 5.758 1.00 86.12 94 ARG A C 1
ATOM 681 O O . ARG A 1 94 ? -18.437 6.570 6.866 1.00 86.12 94 ARG A O 1
ATOM 688 N N . GLY A 1 95 ? -16.938 7.596 5.550 1.00 82.25 95 GLY A N 1
ATOM 689 C CA . GLY A 1 95 ? -16.266 8.332 6.615 1.00 82.25 95 GLY A CA 1
ATOM 690 C C . GLY A 1 95 ? -15.675 9.646 6.116 1.00 82.25 95 GLY A C 1
ATOM 691 O O . GLY A 1 95 ? -15.732 9.961 4.925 1.00 82.25 95 GLY A O 1
ATOM 692 N N . LEU A 1 96 ? -15.096 10.422 7.034 1.00 75.75 96 LEU A N 1
ATOM 693 C CA . LEU A 1 96 ? -14.207 11.522 6.667 1.00 75.75 96 LEU A CA 1
ATOM 694 C C . LEU A 1 96 ? -12.977 10.883 6.014 1.00 75.75 96 LEU A C 1
ATOM 696 O O . LEU A 1 96 ? -12.244 10.151 6.675 1.00 75.75 96 LEU A O 1
ATOM 700 N N . ALA A 1 97 ? -12.811 11.069 4.704 1.00 64.88 97 ALA A N 1
ATOM 701 C CA . ALA A 1 97 ? -11.721 10.453 3.959 1.00 64.88 97 ALA A CA 1
ATOM 702 C C . ALA A 1 97 ? -10.378 10.812 4.612 1.00 64.88 97 ALA A C 1
ATOM 704 O O . ALA A 1 97 ? -9.987 11.976 4.602 1.00 64.88 97 ALA A O 1
ATOM 705 N N . SER A 1 98 ? -9.670 9.820 5.151 1.00 59.03 98 SER A N 1
ATOM 706 C CA . SER A 1 98 ? -8.304 10.005 5.626 1.00 59.03 98 SER A CA 1
ATOM 707 C C . SER A 1 98 ? -7.400 8.980 4.958 1.00 59.03 98 SER A C 1
ATOM 709 O O . SER A 1 98 ? -7.565 7.774 5.106 1.00 59.03 98 SER A O 1
ATOM 711 N N . TRP A 1 99 ? -6.446 9.472 4.173 1.00 64.44 99 TRP A N 1
ATOM 712 C CA . TRP A 1 99 ? -5.449 8.631 3.509 1.00 64.44 99 TRP A CA 1
ATOM 713 C C . TRP A 1 99 ? -4.356 8.137 4.475 1.00 64.44 99 TRP A C 1
ATOM 715 O O . TRP A 1 99 ? -3.659 7.182 4.159 1.00 64.44 99 TRP A O 1
ATOM 725 N N . TYR A 1 100 ? -4.229 8.744 5.666 1.00 56.69 100 TYR A N 1
ATOM 726 C CA . TYR A 1 100 ? -3.236 8.374 6.691 1.00 56.69 100 TYR A CA 1
ATOM 727 C C . TYR A 1 100 ? -3.738 8.535 8.134 1.00 56.69 100 TYR A C 1
ATOM 729 O O . TYR A 1 100 ? -2.937 8.747 9.042 1.00 56.69 100 TYR A O 1
ATOM 737 N N . GLY A 1 101 ? -5.052 8.477 8.370 1.00 54.31 101 GLY A N 1
ATOM 738 C CA . GLY A 1 101 ? -5.579 8.720 9.714 1.00 54.31 101 GLY A CA 1
ATOM 739 C C . GLY A 1 101 ? -5.321 10.157 10.180 1.00 54.31 101 GLY A C 1
ATOM 740 O O . GLY A 1 101 ? -4.682 10.391 11.204 1.00 54.31 101 GLY A O 1
ATOM 741 N N . ARG A 1 102 ? -5.800 11.131 9.406 1.00 47.97 102 ARG A N 1
ATOM 742 C CA . ARG A 1 102 ? -6.362 12.379 9.924 1.00 47.97 102 ARG A CA 1
ATOM 743 C C . ARG A 1 102 ? -7.313 12.996 8.912 1.00 47.97 102 ARG A C 1
ATOM 745 O O . ARG A 1 102 ? -6.994 12.902 7.706 1.00 47.97 102 ARG A O 1
#

Sequence (102 aa):
AQHTGLTLALLVLALMSGCATRAPLPATAPRTAPSPPAGIVSDGPLPNPPPDLAKVPDAEPRVEAIRSGGPNKPYEVLGERYQPITDDAPYMDRGLASWYGR

Foldseek 3Di:
DVVVVVVVVVVVVVVPPDPPDDDDDPPDDPPPPPDPDPPDDPPDDDPDDDPPPVVD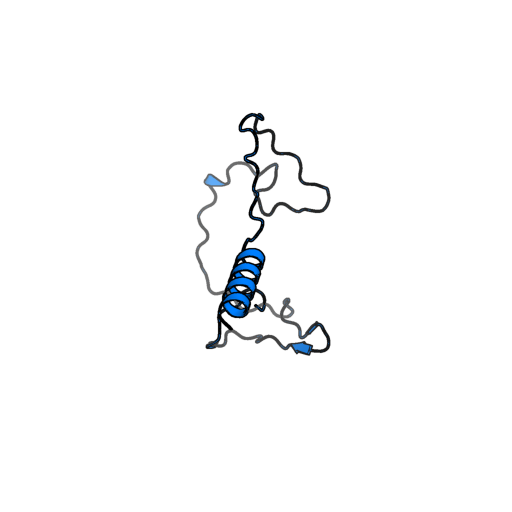DDDDDDDDAQDDPDPQCWDDDPNDTDHDDRHPDDDDDDDDDDPPND

pLDDT: mean 78.27, std 13.81, range [47.97, 96.75]

Secondary structure (DSSP, 8-state):
-HHHHHHHHHHHHHHT------PPPPS-----PPPPPTT---SSPPSSPPTTGGGSPPPPP---PPPTT-S---EEETTEEE----S-------S---SS--